Protein AF-A0A6M6M414-F1 (afdb_monomer_lite)

Radius of gyration: 19.66 Å; chains: 1; bounding box: 35×32×52 Å

InterPro domains:
  IPR002171 Large ribosomal subunit protein uL2 [PTHR13691] (2-100)
  IPR005880 Large ribosomal subunit protein uL2, bacteria/organella [TIGR01171] (1-100)
  IPR008991 Translation protein SH3-like domain superfamily [SSF50104] (1-100)
  IPR014722 Large ribosomal subunit protein uL2, domain 2 [G3DSA:2.30.30.30] (1-65)
  IPR014726 Large ribosomal subunit protein uL2, domain 3 [G3DSA:4.10.950.10] (66-101)
  IPR022669 Large ribosomal subunit protein uL2, C-terminal [PF03947] (1-100)
  IPR022669 Large ribosomal subunit protein uL2, C-terminal [SM01382] (1-101)
  IPR022671 Large ribosomal subunit protein uL2, conserved site [PS00467] (87-98)

Sequence (101 aa):
MRNIPVGSTVHNVEMKPGKGGQIARSAGAYVQIVAREGSYVTLRLRSGEMRKVEADCRATLGEVGNAEHMLRVLGKAGATRWRGVRPTVRGTAMNPVDHPQ

Organism: Pantoea ananas (NCBI:txid553)

pLDDT: mean 91.24, std 3.03, range [74.06, 95.38]

Secondary structure (DSSP, 8-state):
-TTSPTT-EEESEESSTTS-EEES-STT--EEEEEEETTEEEEEETTS-EEEEETT---EES--S-GGGGG----SHHHHHHTTPPPPPPGGGS-TTT---

Foldseek 3Di:
DLVDDAQFKWAQWDQAAPPTRDAQPDAFFIKGFHDDDVQWTWIQGPVRDIDIGGPNIDIGTDHHHPNCPVVDDLPDPVSCVVVVDDDDDDLVVDDCVVHVD

Structure (mmCIF, N/CA/C/O backbone):
data_AF-A0A6M6M414-F1
#
_entry.id   AF-A0A6M6M414-F1
#
loop_
_atom_site.group_PDB
_atom_site.id
_atom_site.type_symbol
_atom_site.label_atom_id
_atom_site.label_alt_id
_atom_site.label_comp_id
_atom_site.label_asym_id
_atom_site.label_entity_id
_atom_site.label_seq_id
_atom_site.pdbx_PDB_ins_code
_atom_site.Cartn_x
_atom_site.Cartn_y
_atom_site.Cartn_z
_atom_site.occupancy
_atom_site.B_iso_or_equiv
_atom_site.auth_seq_id
_atom_site.auth_comp_id
_atom_site.auth_asym_id
_atom_site.auth_atom_id
_atom_site.pdbx_PDB_model_num
ATOM 1 N N . MET A 1 1 ? -14.285 -0.762 14.675 1.00 79.94 1 MET A N 1
ATOM 2 C CA . MET A 1 1 ? -12.884 -0.727 15.155 1.00 79.94 1 MET A CA 1
ATOM 3 C C . MET A 1 1 ? -12.774 -0.659 16.668 1.00 79.94 1 MET A C 1
ATOM 5 O O . MET A 1 1 ? -11.720 -1.024 17.169 1.00 79.94 1 MET A O 1
ATOM 9 N N . ARG A 1 2 ? -13.830 -0.262 17.396 1.00 82.69 2 ARG A N 1
ATOM 10 C CA . ARG A 1 2 ? -13.900 -0.241 18.873 1.00 82.69 2 ARG A CA 1
ATOM 11 C C . ARG A 1 2 ? -13.320 -1.473 19.592 1.00 82.69 2 ARG A C 1
ATOM 13 O O . ARG A 1 2 ? -12.754 -1.328 20.666 1.00 82.69 2 ARG A O 1
ATOM 20 N N . ASN A 1 3 ? -13.388 -2.658 18.992 1.00 86.88 3 ASN A N 1
ATOM 21 C CA . ASN A 1 3 ? -12.989 -3.903 19.659 1.00 86.88 3 ASN A CA 1
ATOM 22 C C . ASN A 1 3 ? -11.517 -4.296 19.423 1.00 86.88 3 ASN A C 1
ATOM 24 O O . ASN A 1 3 ? -11.074 -5.312 19.942 1.00 86.88 3 ASN A O 1
ATOM 28 N N . ILE A 1 4 ? -10.757 -3.522 18.637 1.00 89.06 4 ILE A N 1
ATOM 29 C CA . ILE A 1 4 ? -9.345 -3.817 18.344 1.00 89.06 4 ILE A CA 1
ATOM 30 C C . ILE A 1 4 ? -8.447 -3.062 19.343 1.00 89.06 4 ILE A C 1
ATOM 32 O O . ILE A 1 4 ? -8.688 -1.869 19.552 1.00 89.06 4 ILE A O 1
ATOM 36 N N . PRO A 1 5 ? -7.424 -3.693 19.952 1.00 90.31 5 PRO A N 1
ATOM 37 C CA . PRO A 1 5 ? -6.499 -3.008 20.851 1.00 90.31 5 PRO A CA 1
ATOM 38 C C . PRO A 1 5 ? -5.678 -1.937 20.123 1.00 90.31 5 PRO A C 1
ATOM 40 O O . PRO A 1 5 ? -5.242 -2.142 18.986 1.00 90.31 5 PRO A O 1
ATOM 43 N N . VAL A 1 6 ? -5.414 -0.816 20.798 1.00 91.12 6 VAL A N 1
ATOM 44 C CA . VAL A 1 6 ? -4.463 0.198 20.315 1.00 91.12 6 VAL A CA 1
ATOM 45 C C . VAL A 1 6 ? -3.064 -0.424 20.227 1.00 91.12 6 VAL A C 1
ATOM 47 O O . VAL A 1 6 ? -2.707 -1.268 21.042 1.00 91.12 6 VAL A O 1
ATOM 50 N N . GLY A 1 7 ? -2.292 -0.054 19.207 1.00 90.12 7 GLY A N 1
ATOM 51 C CA . GLY A 1 7 ? -0.980 -0.631 18.907 1.00 90.12 7 GLY A CA 1
ATOM 52 C C . GLY A 1 7 ? -1.024 -1.830 17.956 1.00 90.12 7 GLY A C 1
ATOM 53 O O . GLY A 1 7 ? -0.005 -2.134 17.334 1.00 90.12 7 GLY A O 1
ATOM 54 N N . SER A 1 8 ? -2.193 -2.455 17.773 1.00 92.69 8 SER A N 1
ATOM 55 C CA . SER A 1 8 ? -2.355 -3.596 16.864 1.00 92.69 8 SER A CA 1
ATOM 56 C C . SER A 1 8 ? -2.153 -3.198 15.402 1.00 92.69 8 SER A C 1
ATOM 58 O O . SER A 1 8 ? -2.549 -2.106 14.971 1.00 92.69 8 SER A O 1
ATOM 60 N N . THR A 1 9 ? -1.590 -4.121 14.625 1.00 93.69 9 THR A N 1
ATOM 61 C CA . THR A 1 9 ? -1.543 -4.038 13.165 1.00 93.69 9 THR A CA 1
ATOM 62 C C . THR A 1 9 ? -2.831 -4.595 12.566 1.00 93.69 9 THR A C 1
ATOM 64 O O . THR A 1 9 ? -3.358 -5.625 12.992 1.00 93.69 9 THR A O 1
ATOM 67 N N . VAL A 1 10 ? -3.371 -3.871 11.593 1.00 94.25 10 VAL A N 1
ATOM 68 C CA . VAL A 1 10 ? -4.615 -4.197 10.899 1.00 94.25 10 VAL A CA 1
ATOM 69 C C . VAL A 1 10 ? -4.471 -3.963 9.400 1.00 94.25 10 VAL A C 1
ATOM 71 O O . VAL A 1 10 ? -3.690 -3.122 8.953 1.00 94.25 10 VAL A O 1
ATOM 74 N N . HIS A 1 11 ? -5.276 -4.663 8.615 1.00 94.31 11 HIS A N 1
ATOM 75 C CA . HIS A 1 11 ? -5.398 -4.479 7.176 1.00 94.31 11 HIS A CA 1
ATOM 76 C C . HIS A 1 11 ? -6.874 -4.445 6.766 1.00 94.31 11 HIS A C 1
ATOM 78 O O . HIS A 1 11 ? -7.772 -4.670 7.582 1.00 94.31 11 HIS A O 1
ATOM 84 N N . ASN A 1 12 ? -7.130 -4.133 5.493 1.00 94.06 12 ASN A N 1
ATOM 85 C CA . ASN A 1 12 ? -8.478 -4.050 4.928 1.00 94.06 12 ASN A CA 1
ATOM 86 C C . ASN A 1 12 ? -9.423 -3.128 5.727 1.00 94.06 12 ASN A C 1
ATOM 88 O O . ASN A 1 12 ? -10.511 -3.519 6.152 1.00 94.06 12 ASN A O 1
ATOM 92 N N . VAL A 1 13 ? -8.978 -1.895 5.964 1.00 92.25 13 VAL A N 1
ATOM 93 C CA . VAL A 1 13 ? -9.693 -0.926 6.802 1.00 92.25 13 VAL A CA 1
ATOM 94 C C . VAL A 1 13 ? -10.759 -0.177 5.997 1.00 92.25 13 VAL A C 1
ATOM 96 O O . VAL A 1 13 ? -10.491 0.315 4.893 1.00 92.25 13 VAL A O 1
ATOM 99 N N . GLU A 1 14 ? -11.963 -0.050 6.556 1.00 94.00 14 GLU A N 1
ATOM 100 C CA . GLU A 1 14 ? -13.035 0.786 6.006 1.00 94.00 14 GLU A CA 1
ATOM 101 C C . GLU A 1 14 ? -12.747 2.284 6.199 1.00 94.00 14 GLU A C 1
ATOM 103 O O . GLU A 1 14 ? -12.280 2.710 7.251 1.00 94.00 14 GLU A O 1
ATOM 108 N N . MET A 1 15 ? -13.059 3.109 5.196 1.00 88.94 15 MET A N 1
ATOM 109 C CA . MET A 1 15 ? -12.943 4.574 5.311 1.00 88.94 15 MET A CA 1
ATOM 110 C C . MET A 1 15 ? -14.207 5.216 5.896 1.00 88.94 15 MET A C 1
ATOM 112 O O . MET A 1 15 ? -14.131 6.260 6.538 1.00 88.94 15 MET A O 1
ATOM 116 N N . LYS A 1 16 ? -15.359 4.594 5.640 1.00 90.25 16 LYS A N 1
ATOM 117 C CA . LYS A 1 16 ? -16.672 4.933 6.192 1.00 90.25 16 LYS A CA 1
ATOM 118 C C . LYS A 1 16 ? -17.368 3.630 6.593 1.00 90.25 16 LYS A C 1
ATOM 120 O O . LYS A 1 16 ? -17.190 2.649 5.857 1.00 90.25 16 LYS A O 1
ATOM 125 N N . PRO A 1 17 ? -18.169 3.610 7.668 1.00 90.19 17 PRO A N 1
ATOM 126 C CA . PRO A 1 17 ? -18.867 2.404 8.092 1.00 90.19 17 PRO A CA 1
ATOM 127 C C . PRO A 1 17 ? -19.710 1.827 6.951 1.00 90.19 17 PRO A C 1
ATOM 129 O O . PRO A 1 17 ? -20.476 2.545 6.309 1.00 90.19 17 PRO A O 1
ATOM 132 N N . GLY A 1 18 ? -19.532 0.538 6.657 1.00 88.88 18 GLY A N 1
ATOM 133 C CA . GLY A 1 18 ? -20.329 -0.169 5.647 1.00 88.88 18 GLY A CA 1
ATOM 134 C C . GLY A 1 18 ? -19.956 0.109 4.185 1.00 88.88 18 GLY A C 1
ATOM 135 O O . GLY A 1 18 ? -20.545 -0.490 3.290 1.00 88.88 18 GLY A O 1
ATOM 136 N N . LYS A 1 19 ? -18.950 0.951 3.906 1.00 91.06 19 LYS A N 1
ATOM 137 C CA . LYS A 1 19 ? -18.442 1.172 2.535 1.00 91.06 19 LYS A CA 1
ATOM 138 C C . LYS A 1 19 ? -17.470 0.070 2.069 1.00 91.06 19 LYS A C 1
ATOM 140 O O . LYS A 1 19 ? -16.969 0.118 0.946 1.00 91.06 19 LYS A O 1
ATOM 145 N N . GLY A 1 20 ? -17.190 -0.911 2.928 1.00 90.62 20 GLY A N 1
ATOM 146 C CA . GLY A 1 20 ? -16.194 -1.950 2.691 1.00 90.62 20 GLY A CA 1
ATOM 147 C C . GLY A 1 20 ? -14.758 -1.458 2.884 1.00 90.62 20 GLY A C 1
ATOM 148 O O . GLY A 1 20 ? -14.474 -0.256 2.937 1.00 90.62 20 GLY A O 1
ATOM 149 N N . GLY A 1 21 ? -13.837 -2.411 3.039 1.00 90.12 21 GLY A N 1
ATOM 150 C CA . GLY A 1 21 ? -12.424 -2.126 3.261 1.00 90.12 21 GLY A CA 1
ATOM 151 C C . GLY A 1 21 ? -11.784 -1.487 2.028 1.00 90.12 21 GLY A C 1
ATOM 152 O O . GLY A 1 21 ? -11.836 -2.028 0.924 1.00 90.12 21 GLY A O 1
ATOM 153 N N . GLN A 1 22 ? -11.196 -0.305 2.204 1.00 91.44 22 GLN A N 1
ATOM 154 C CA . GLN A 1 22 ? -10.578 0.467 1.118 1.00 91.44 22 GLN A CA 1
ATOM 155 C C . GLN A 1 22 ? -9.066 0.612 1.315 1.00 91.44 22 GLN A C 1
ATOM 157 O O . GLN A 1 22 ? -8.315 0.680 0.339 1.00 91.44 22 GLN A O 1
ATOM 162 N N . ILE A 1 23 ? -8.619 0.631 2.570 1.00 91.44 23 ILE A N 1
ATOM 163 C CA . ILE A 1 23 ? -7.247 0.941 2.970 1.00 91.44 23 ILE A CA 1
ATOM 164 C C . ILE A 1 23 ? -6.474 -0.352 3.269 1.00 91.44 23 ILE A C 1
ATOM 166 O O . ILE A 1 23 ? -7.020 -1.292 3.843 1.00 91.44 23 ILE A O 1
ATOM 170 N N . ALA A 1 24 ? -5.186 -0.367 2.899 1.00 90.81 24 ALA A N 1
ATOM 171 C CA . ALA A 1 24 ? -4.241 -1.470 3.110 1.00 90.81 24 ALA A CA 1
ATOM 172 C C . ALA A 1 24 ? -4.748 -2.828 2.601 1.00 90.81 24 ALA A C 1
ATOM 174 O O . ALA A 1 24 ? -5.024 -3.744 3.370 1.00 90.81 24 ALA A O 1
ATOM 175 N N . ARG A 1 25 ? -4.864 -2.922 1.270 1.00 93.00 25 ARG A N 1
ATOM 176 C CA . ARG A 1 25 ? -5.268 -4.137 0.538 1.00 93.00 25 ARG A CA 1
ATOM 177 C C . ARG A 1 25 ? -4.145 -4.761 -0.293 1.00 93.00 25 ARG A C 1
ATOM 179 O O . ARG A 1 25 ? -4.272 -5.891 -0.745 1.00 93.00 25 ARG A O 1
ATOM 186 N N . SER A 1 26 ? -3.078 -4.008 -0.546 1.00 91.12 26 SER A N 1
ATOM 187 C CA . SER A 1 26 ? -1.950 -4.472 -1.355 1.00 91.12 26 SER A CA 1
ATOM 188 C C . SER A 1 26 ? -1.163 -5.564 -0.631 1.00 91.12 26 SER A C 1
ATOM 190 O O . SER A 1 26 ? -1.185 -5.628 0.594 1.00 91.12 26 SER A O 1
ATOM 192 N N . ALA A 1 27 ? -0.434 -6.388 -1.384 1.00 92.06 27 ALA A N 1
ATOM 193 C CA . ALA A 1 27 ? 0.422 -7.437 -0.833 1.00 92.06 27 ALA A CA 1
ATOM 194 C C . ALA A 1 27 ? 1.395 -6.875 0.221 1.00 92.06 27 ALA A C 1
ATOM 196 O O . ALA A 1 27 ? 2.026 -5.834 0.004 1.00 92.06 27 ALA A O 1
ATOM 197 N N . GLY A 1 28 ? 1.462 -7.527 1.383 1.00 89.88 28 GLY A N 1
ATOM 198 C CA . GLY A 1 28 ? 2.254 -7.072 2.523 1.00 89.88 28 GLY A CA 1
ATOM 199 C C . GLY A 1 28 ? 1.747 -5.804 3.213 1.00 89.88 28 GLY A C 1
ATOM 200 O O . GLY A 1 28 ? 2.420 -5.332 4.119 1.00 89.88 28 GLY A O 1
ATOM 201 N N . ALA A 1 29 ? 0.644 -5.177 2.794 1.00 93.06 29 ALA A N 1
ATOM 202 C CA . ALA A 1 29 ? 0.196 -3.918 3.386 1.00 93.06 29 ALA A CA 1
ATOM 203 C C . ALA A 1 29 ? -0.374 -4.116 4.798 1.00 93.06 29 ALA A C 1
ATOM 205 O O . ALA A 1 29 ? -1.081 -5.080 5.079 1.00 93.06 29 ALA A O 1
ATOM 206 N N . TYR A 1 30 ? -0.119 -3.141 5.665 1.00 93.06 30 TYR A N 1
ATOM 207 C CA . TYR A 1 30 ? -0.691 -3.058 7.002 1.00 93.06 30 TYR A CA 1
ATOM 208 C C . TYR A 1 30 ? -0.839 -1.590 7.416 1.00 93.06 30 TYR A C 1
ATOM 210 O O . TYR A 1 30 ? -0.283 -0.679 6.793 1.00 93.06 30 TYR A O 1
ATOM 218 N N . VAL A 1 31 ? -1.604 -1.373 8.476 1.00 94.62 31 VAL A N 1
ATOM 219 C CA . VAL A 1 31 ? -1.851 -0.093 9.140 1.00 94.62 31 VAL A CA 1
ATOM 220 C C . VAL A 1 31 ? -1.747 -0.331 10.634 1.00 94.62 31 VAL A C 1
ATOM 222 O O . VAL A 1 31 ? -2.154 -1.382 11.121 1.00 94.62 31 VAL A O 1
ATOM 225 N N . GLN A 1 32 ? -1.226 0.640 11.372 1.00 93.50 32 GLN A N 1
ATOM 226 C CA . GLN A 1 32 ? -1.189 0.561 12.828 1.00 93.50 32 GLN A CA 1
ATOM 227 C C . GLN A 1 32 ? -2.239 1.477 13.448 1.00 93.50 32 GLN A C 1
ATOM 229 O O . GLN A 1 32 ? -2.399 2.626 13.030 1.00 93.50 32 GLN A O 1
ATOM 234 N N . ILE A 1 33 ? -2.932 0.982 14.471 1.00 93.31 33 ILE A N 1
ATOM 235 C CA . ILE A 1 33 ? -3.811 1.808 15.301 1.00 93.31 33 ILE A CA 1
ATOM 236 C C . ILE A 1 33 ? -2.948 2.545 16.325 1.00 93.31 33 ILE A C 1
ATOM 238 O O . ILE A 1 33 ? -2.360 1.910 17.194 1.00 93.31 33 ILE A O 1
ATOM 242 N N . VAL A 1 34 ? -2.873 3.872 16.230 1.00 92.94 34 VAL A N 1
ATOM 243 C CA . VAL A 1 34 ? -2.014 4.695 17.103 1.00 92.94 34 VAL A CA 1
ATOM 244 C C . VAL A 1 34 ? -2.771 5.185 18.327 1.00 92.94 34 VAL A C 1
ATOM 246 O O . VAL A 1 34 ? -2.268 5.108 19.440 1.00 92.94 34 VAL A O 1
ATOM 249 N N . ALA A 1 35 ? -3.983 5.693 18.120 1.00 91.31 35 ALA A N 1
ATOM 250 C CA . ALA A 1 35 ? -4.786 6.269 19.186 1.00 91.31 35 ALA A CA 1
ATOM 251 C C . ALA A 1 35 ? -6.273 6.068 18.905 1.00 91.31 35 ALA A C 1
AT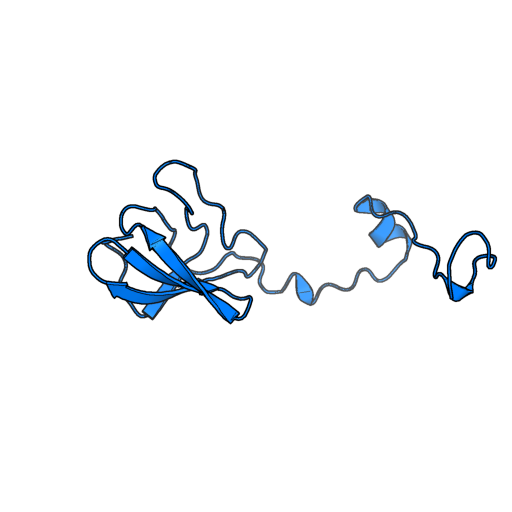OM 253 O O . ALA A 1 35 ? -6.696 5.909 17.756 1.00 91.31 35 ALA A O 1
ATOM 254 N N . ARG A 1 36 ? -7.073 6.103 19.966 1.00 89.12 36 ARG A N 1
ATOM 255 C CA . ARG A 1 36 ? -8.531 6.129 19.888 1.00 89.12 36 ARG A CA 1
ATOM 256 C C . ARG A 1 36 ? -9.038 7.297 20.716 1.00 89.12 36 ARG A C 1
ATOM 258 O O . ARG A 1 36 ? -8.803 7.343 21.917 1.00 89.12 36 ARG A O 1
ATOM 265 N N . GLU A 1 37 ? -9.755 8.197 20.063 1.00 87.88 37 GLU A N 1
ATOM 266 C CA . GLU A 1 37 ? -10.311 9.412 20.648 1.00 87.88 37 GLU A CA 1
ATOM 267 C C . GLU A 1 37 ? -11.822 9.420 20.399 1.00 87.88 37 GLU A C 1
ATOM 269 O O . GLU A 1 37 ? -12.283 9.751 19.305 1.00 87.88 37 GLU A O 1
ATOM 274 N N . GLY A 1 38 ? -12.603 9.018 21.406 1.00 86.19 38 GLY A N 1
ATOM 275 C CA . GLY A 1 38 ? -14.066 8.996 21.330 1.00 86.19 38 GLY A CA 1
ATOM 276 C C . GLY A 1 38 ? -14.586 8.221 20.114 1.00 86.19 38 GLY A C 1
ATOM 277 O O . GLY A 1 38 ? -14.394 7.009 20.005 1.00 86.19 38 GLY A O 1
ATOM 278 N N . SER A 1 39 ? -15.237 8.939 19.196 1.00 89.94 39 SER A N 1
ATOM 279 C CA . SER A 1 39 ? -15.839 8.394 17.971 1.00 89.94 39 SER A CA 1
ATOM 280 C C . SER A 1 39 ? -14.848 8.163 16.826 1.00 89.94 39 SER A C 1
ATOM 282 O O . SER A 1 39 ? -15.251 7.644 15.787 1.00 89.94 39 SER A O 1
ATOM 284 N N . TYR A 1 40 ? -13.571 8.521 16.987 1.00 91.50 40 TYR A N 1
ATOM 285 C CA . TYR A 1 40 ? -12.548 8.388 15.951 1.00 91.50 40 TYR A CA 1
ATOM 286 C C . TYR A 1 40 ? -11.354 7.548 16.412 1.00 91.50 40 TYR A C 1
ATOM 288 O O . TYR A 1 40 ? -10.994 7.471 17.587 1.00 91.50 40 TYR A O 1
ATOM 296 N N . VAL A 1 41 ? -10.714 6.907 15.444 1.00 92.38 41 VAL A N 1
ATOM 297 C CA . VAL A 1 41 ? -9.493 6.125 15.590 1.00 92.38 41 VAL A CA 1
ATOM 298 C C . VAL A 1 41 ? -8.443 6.722 14.665 1.00 92.38 41 VAL A C 1
ATOM 300 O O . VAL A 1 41 ? -8.683 6.910 13.472 1.00 92.38 41 VAL A O 1
ATOM 303 N N . THR A 1 42 ? -7.275 7.015 15.222 1.00 93.12 42 THR A N 1
ATOM 304 C CA . THR A 1 42 ? -6.120 7.501 14.472 1.00 93.12 42 THR A CA 1
ATOM 305 C C . THR A 1 42 ? -5.301 6.312 13.999 1.00 93.12 42 THR A C 1
ATOM 307 O O . THR A 1 42 ? -4.813 5.500 14.791 1.00 93.12 42 THR A O 1
ATOM 310 N N . LEU A 1 43 ? -5.148 6.227 12.685 1.00 93.19 43 LEU A N 1
ATOM 311 C CA . LEU A 1 43 ? -4.426 5.185 11.983 1.00 93.19 43 LEU A CA 1
ATOM 312 C C . LEU A 1 43 ? -3.141 5.747 11.390 1.00 93.19 43 LEU A C 1
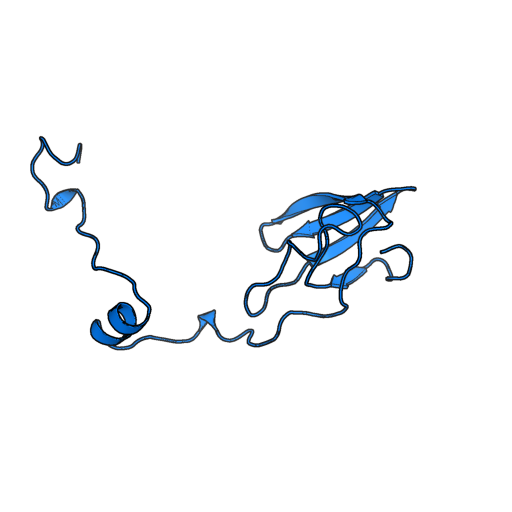ATOM 314 O O . LEU A 1 43 ? -3.154 6.819 10.788 1.00 93.19 43 LEU A O 1
ATOM 318 N N . ARG A 1 44 ? -2.049 4.994 11.500 1.00 94.06 44 ARG A N 1
ATOM 319 C CA . ARG A 1 44 ? -0.801 5.258 10.783 1.00 94.06 44 ARG A CA 1
ATOM 320 C C . ARG A 1 44 ? -0.723 4.351 9.566 1.00 94.06 44 ARG A C 1
ATOM 322 O O . ARG A 1 44 ? -0.582 3.133 9.696 1.00 94.06 44 ARG A O 1
ATOM 329 N N . LEU A 1 45 ? -0.836 4.953 8.388 1.00 91.81 45 LEU A N 1
ATOM 330 C CA . LEU A 1 45 ? -0.749 4.264 7.107 1.00 91.81 45 LEU A CA 1
ATOM 331 C C . LEU A 1 45 ? 0.705 3.897 6.786 1.00 91.81 45 LEU A C 1
ATOM 333 O O . LEU A 1 45 ? 1.642 4.568 7.220 1.00 91.81 45 LEU A O 1
ATOM 337 N N . ARG A 1 46 ? 0.901 2.868 5.951 1.00 85.69 46 ARG A N 1
ATOM 338 C CA . ARG A 1 46 ? 2.227 2.508 5.414 1.00 85.69 46 ARG A CA 1
ATOM 339 C C . ARG A 1 46 ? 2.876 3.644 4.605 1.00 85.69 46 ARG A C 1
ATOM 341 O O . ARG A 1 46 ? 4.095 3.689 4.515 1.00 85.69 46 ARG A O 1
ATOM 348 N N . SER A 1 47 ? 2.089 4.577 4.063 1.00 86.19 47 SER A N 1
ATOM 349 C CA . SER A 1 47 ? 2.597 5.805 3.431 1.00 86.19 47 SER A CA 1
ATOM 350 C C . SER A 1 47 ? 3.256 6.780 4.418 1.00 86.19 47 SER A C 1
ATOM 352 O O . SER A 1 47 ? 3.855 7.755 3.984 1.00 86.19 47 SER A O 1
ATOM 354 N N . GLY A 1 48 ? 3.129 6.554 5.730 1.00 87.56 48 GLY A N 1
ATOM 355 C CA . GLY A 1 48 ? 3.546 7.484 6.782 1.00 87.56 48 GLY A CA 1
ATOM 356 C C . GLY A 1 48 ? 2.466 8.497 7.170 1.00 87.56 48 GLY A C 1
ATOM 357 O O . GLY A 1 48 ? 2.575 9.128 8.217 1.00 87.56 48 GLY A O 1
ATOM 358 N N . GLU A 1 49 ? 1.397 8.611 6.380 1.00 92.25 49 GLU A N 1
ATOM 359 C CA . GLU A 1 49 ? 0.256 9.476 6.674 1.00 92.25 49 GLU A CA 1
ATOM 360 C C . GLU A 1 49 ? -0.485 9.000 7.933 1.00 92.25 49 GLU A C 1
ATOM 362 O O . GLU A 1 49 ? -0.796 7.814 8.092 1.00 92.25 49 GLU A O 1
ATOM 367 N N . MET A 1 50 ? -0.798 9.944 8.822 1.00 92.75 50 MET A N 1
ATOM 368 C CA . MET A 1 50 ? -1.710 9.722 9.939 1.00 92.75 50 MET A CA 1
ATOM 369 C C . MET A 1 50 ? -3.107 10.176 9.547 1.00 92.75 50 MET A C 1
ATOM 371 O O . MET A 1 50 ? -3.307 11.321 9.145 1.00 92.75 50 MET A O 1
ATOM 375 N N . ARG A 1 51 ? -4.084 9.287 9.698 1.00 90.69 51 ARG A N 1
ATOM 376 C CA . ARG A 1 51 ? -5.456 9.541 9.271 1.00 90.69 51 ARG A CA 1
ATOM 377 C C . ARG A 1 51 ? -6.454 9.152 10.346 1.00 90.69 51 ARG A C 1
ATOM 379 O O . ARG A 1 51 ? -6.362 8.071 10.922 1.00 90.69 51 ARG A O 1
ATOM 386 N N . LYS A 1 52 ? -7.439 10.019 10.580 1.00 92.19 52 LYS A N 1
ATOM 387 C CA . LYS A 1 52 ? -8.579 9.734 11.459 1.00 92.19 52 LYS A CA 1
ATOM 388 C C . LYS A 1 52 ? -9.679 9.007 10.682 1.00 92.19 52 LYS A C 1
ATOM 390 O O . LYS A 1 52 ? -10.009 9.391 9.560 1.00 92.19 52 LYS A O 1
ATOM 395 N N . VAL A 1 53 ? -10.226 7.955 11.279 1.00 91.75 53 VAL A N 1
ATOM 396 C CA . VAL A 1 53 ? -11.317 7.126 10.742 1.00 91.75 53 VAL A CA 1
ATOM 397 C C . VAL A 1 53 ? -12.353 6.913 11.842 1.00 91.75 53 VAL A C 1
ATOM 399 O O . VAL A 1 53 ? -11.999 6.891 13.016 1.00 91.75 53 VAL A O 1
ATOM 402 N N . GLU A 1 54 ? -13.631 6.780 11.498 1.00 91.94 54 GLU A N 1
ATOM 403 C CA . GLU A 1 54 ? -14.682 6.520 12.487 1.00 91.94 54 GLU A CA 1
ATOM 404 C C . GLU A 1 54 ? -14.444 5.203 13.244 1.00 91.94 54 GLU A C 1
ATOM 406 O O . GLU A 1 54 ? -14.029 4.186 12.682 1.00 91.94 54 GLU A O 1
ATOM 411 N N . ALA A 1 55 ? -14.733 5.200 14.544 1.00 90.50 55 ALA A N 1
ATOM 412 C CA . ALA A 1 55 ? -14.518 4.053 15.418 1.00 90.50 55 ALA A CA 1
ATOM 413 C C . ALA A 1 55 ? -15.408 2.851 15.065 1.00 90.50 55 ALA A C 1
ATOM 415 O O . ALA A 1 55 ? -15.076 1.718 15.438 1.00 90.50 55 ALA A O 1
ATOM 416 N N . ASP A 1 56 ? -16.496 3.076 14.329 1.00 91.31 56 ASP A N 1
ATOM 417 C CA . ASP A 1 56 ? -17.443 2.046 13.898 1.00 91.31 56 ASP A CA 1
ATOM 418 C C . ASP A 1 56 ? -17.009 1.335 12.602 1.00 91.31 56 ASP A C 1
ATOM 420 O O . ASP A 1 56 ? -17.472 0.227 12.331 1.00 91.31 56 ASP A O 1
ATOM 424 N N . CYS A 1 57 ? -16.018 1.872 11.874 1.00 92.06 57 CYS A N 1
ATOM 425 C CA . CYS A 1 57 ? -15.411 1.227 10.705 1.00 92.06 57 CYS A CA 1
AT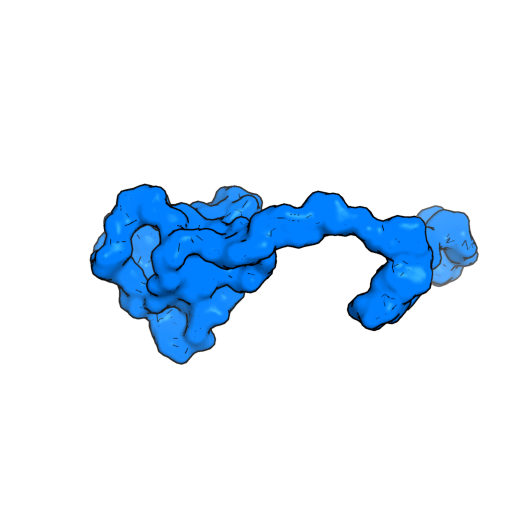OM 426 C C . CYS A 1 57 ? -14.822 -0.150 11.034 1.00 92.06 57 CYS A C 1
ATOM 428 O O . CYS A 1 57 ? -14.169 -0.339 12.065 1.00 92.06 57 CYS A O 1
ATOM 430 N N . ARG A 1 58 ? -14.996 -1.127 10.148 1.00 91.94 58 ARG A N 1
ATOM 431 C CA . ARG A 1 58 ? -14.422 -2.471 10.291 1.00 91.94 58 ARG A CA 1
ATOM 432 C C . ARG A 1 58 ? -12.978 -2.526 9.792 1.00 91.94 58 ARG A C 1
ATOM 434 O O . ARG A 1 58 ? -12.541 -1.729 8.964 1.00 91.94 58 ARG A O 1
ATOM 441 N N . ALA A 1 59 ? -12.234 -3.474 10.345 1.00 92.88 59 ALA A N 1
ATOM 442 C CA . ALA A 1 59 ? -10.886 -3.813 9.920 1.00 92.88 59 ALA A CA 1
ATOM 443 C C . ALA A 1 59 ? -10.554 -5.241 10.328 1.00 92.88 59 ALA A C 1
ATOM 445 O O . ALA A 1 59 ? -11.133 -5.761 11.286 1.00 92.88 59 ALA A O 1
ATOM 446 N N . THR A 1 60 ? -9.603 -5.836 9.620 1.00 93.19 60 THR A N 1
ATOM 447 C CA . THR A 1 60 ? -9.124 -7.190 9.879 1.00 93.19 60 THR A CA 1
ATOM 448 C C . THR A 1 60 ? -7.779 -7.121 10.594 1.00 93.19 60 THR A C 1
ATOM 450 O O . THR A 1 60 ? -6.928 -6.303 10.249 1.00 93.19 60 THR A O 1
ATOM 453 N N . LEU A 1 61 ? -7.585 -7.957 11.614 1.00 92.81 61 LEU A N 1
ATOM 454 C CA . LEU A 1 61 ? -6.332 -8.023 12.366 1.00 92.81 61 LEU A CA 1
ATOM 455 C C . LEU A 1 61 ? -5.202 -8.611 11.504 1.00 92.81 61 LEU A C 1
ATOM 457 O O . LEU A 1 61 ? -5.442 -9.503 10.690 1.00 92.81 61 LEU A O 1
ATOM 461 N N . GLY A 1 62 ? -3.976 -8.136 11.715 1.00 92.25 62 GLY A N 1
ATOM 462 C CA . GLY A 1 62 ? -2.776 -8.619 11.037 1.00 92.25 62 GLY A CA 1
ATOM 463 C C . GLY A 1 62 ? -2.466 -7.866 9.746 1.00 92.25 62 GLY A C 1
ATOM 464 O O . GLY A 1 62 ? -3.039 -6.814 9.458 1.00 92.25 62 GLY A O 1
ATOM 465 N N . GLU A 1 63 ? -1.556 -8.421 8.956 1.00 92.38 63 GLU A N 1
ATOM 466 C CA . GLU A 1 63 ? -1.095 -7.866 7.683 1.00 92.38 63 GLU A CA 1
ATOM 467 C C . GLU A 1 63 ? -1.633 -8.648 6.481 1.00 92.38 63 GLU A C 1
ATOM 469 O O . GLU A 1 63 ? -1.996 -9.820 6.589 1.00 92.38 63 GLU A O 1
ATOM 474 N N . VAL A 1 64 ? -1.677 -8.001 5.313 1.00 93.69 64 VAL A N 1
ATOM 475 C CA . VAL A 1 64 ? -1.967 -8.711 4.063 1.00 93.69 64 VAL A CA 1
ATOM 476 C C . VAL A 1 64 ? -0.796 -9.641 3.750 1.00 93.69 64 VAL A C 1
ATOM 478 O O . VAL A 1 64 ? 0.354 -9.209 3.758 1.00 93.69 64 VAL A O 1
ATOM 481 N N . GLY A 1 65 ? -1.085 -10.899 3.415 1.00 92.25 65 GLY A N 1
ATOM 482 C CA . GLY A 1 65 ? -0.062 -11.872 3.027 1.00 92.25 65 GLY A CA 1
ATOM 483 C C . GLY A 1 65 ? 0.747 -11.469 1.783 1.00 92.25 65 GLY A C 1
ATOM 484 O O . GLY A 1 65 ? 0.507 -10.437 1.147 1.00 92.25 65 GLY A O 1
ATOM 485 N N . ASN A 1 66 ? 1.698 -12.328 1.402 1.00 92.56 66 ASN A N 1
ATOM 486 C CA . ASN A 1 66 ? 2.611 -12.105 0.273 1.00 92.56 66 ASN A CA 1
ATOM 487 C C . ASN A 1 66 ? 3.511 -10.861 0.453 1.00 92.56 66 ASN A C 1
ATOM 489 O O . ASN A 1 66 ? 3.630 -10.024 -0.442 1.00 92.56 66 ASN A O 1
ATOM 493 N N . ALA A 1 67 ? 4.151 -10.734 1.621 1.00 89.31 67 ALA A N 1
ATOM 494 C CA . ALA A 1 67 ? 5.061 -9.624 1.923 1.00 89.31 67 ALA A CA 1
ATOM 495 C C . ALA A 1 67 ? 6.257 -9.540 0.951 1.00 89.31 67 ALA A C 1
ATOM 497 O O . ALA A 1 67 ? 6.718 -8.450 0.617 1.00 89.31 67 ALA A O 1
ATOM 498 N N . GLU A 1 68 ? 6.701 -10.680 0.421 1.00 91.56 68 GLU A N 1
ATOM 499 C CA . GLU A 1 68 ? 7.831 -10.787 -0.509 1.00 91.56 68 GLU A CA 1
ATOM 500 C C . GLU A 1 68 ? 7.487 -10.394 -1.953 1.00 91.56 68 GLU A C 1
ATOM 502 O O . GLU A 1 68 ? 8.355 -10.423 -2.825 1.00 91.56 68 GLU A O 1
ATOM 507 N N . HIS A 1 69 ? 6.246 -9.974 -2.235 1.00 90.25 69 HIS A N 1
ATOM 508 C CA . HIS A 1 69 ? 5.829 -9.579 -3.584 1.00 90.25 69 HIS A CA 1
ATOM 509 C C . HIS A 1 69 ? 6.765 -8.538 -4.223 1.00 90.25 69 HIS A C 1
ATOM 511 O O . HIS A 1 69 ? 6.974 -8.558 -5.436 1.00 90.25 69 HIS A O 1
ATOM 517 N N . MET A 1 70 ? 7.343 -7.648 -3.408 1.00 88.81 70 MET A N 1
ATOM 518 C CA . MET A 1 70 ? 8.276 -6.609 -3.853 1.00 88.81 70 MET A CA 1
ATOM 519 C C . MET A 1 70 ? 9.647 -7.157 -4.283 1.00 88.81 70 MET A C 1
ATOM 521 O O . MET A 1 70 ? 10.303 -6.544 -5.119 1.00 88.81 70 MET A O 1
ATOM 525 N N . LEU A 1 71 ? 10.072 -8.305 -3.752 1.00 91.69 71 LEU A N 1
ATOM 526 C CA . LEU A 1 71 ? 11.375 -8.910 -4.052 1.00 91.69 71 LEU A CA 1
ATOM 527 C C . LEU A 1 71 ? 11.388 -9.641 -5.402 1.00 91.69 71 LEU A C 1
ATOM 529 O O . LEU A 1 71 ? 12.444 -10.020 -5.908 1.00 91.69 71 LEU A O 1
ATOM 533 N N . ARG A 1 72 ? 10.216 -9.848 -6.010 1.00 89.88 72 ARG A N 1
ATOM 534 C CA . ARG A 1 72 ? 10.090 -10.574 -7.272 1.00 89.88 72 ARG A CA 1
ATOM 535 C C . ARG A 1 72 ? 10.704 -9.790 -8.435 1.00 89.88 72 ARG A C 1
ATOM 537 O O . ARG A 1 72 ? 10.182 -8.758 -8.853 1.00 89.88 72 ARG A O 1
ATOM 544 N N . VAL A 1 73 ? 11.723 -10.371 -9.064 1.00 91.06 73 VAL A N 1
ATOM 545 C CA . VAL A 1 73 ? 12.324 -9.863 -10.307 1.00 91.06 73 VAL A CA 1
ATOM 546 C C . VAL A 1 73 ? 11.630 -10.486 -11.524 1.00 91.06 73 VAL A C 1
ATOM 548 O O . VAL A 1 73 ? 11.442 -11.698 -11.599 1.00 91.06 73 VAL A O 1
ATOM 551 N N . LEU A 1 74 ? 11.225 -9.662 -12.499 1.00 89.06 74 LEU A N 1
ATOM 552 C CA . LEU A 1 74 ? 10.522 -10.131 -13.708 1.00 89.06 74 LEU A CA 1
ATOM 553 C C . LEU A 1 74 ? 11.455 -10.784 -14.746 1.00 89.06 74 LEU A C 1
ATOM 555 O O . LEU A 1 74 ? 10.987 -11.553 -15.584 1.00 89.06 74 LEU A O 1
ATOM 559 N N . GLY A 1 75 ? 12.755 -10.478 -14.704 1.00 92.69 75 GLY A N 1
ATOM 560 C CA . GLY A 1 75 ? 13.827 -11.123 -15.479 1.00 92.69 75 GLY A CA 1
ATOM 561 C C . GLY A 1 75 ? 13.853 -10.829 -16.986 1.00 92.69 75 GLY A C 1
ATOM 562 O O . GLY A 1 75 ? 14.927 -10.752 -17.570 1.00 92.69 75 GLY A O 1
ATOM 563 N N . LYS A 1 76 ? 12.700 -10.629 -17.634 1.00 94.19 76 LYS A N 1
ATOM 564 C CA . LYS A 1 76 ? 12.600 -10.354 -19.078 1.00 94.19 76 LYS A CA 1
ATOM 565 C C . LYS A 1 76 ? 11.519 -9.329 -19.405 1.00 94.19 76 LYS A C 1
ATOM 567 O O . LYS A 1 76 ? 10.473 -9.289 -18.758 1.00 94.19 76 LYS A O 1
ATOM 572 N N . ALA A 1 77 ? 11.710 -8.579 -20.492 1.00 89.94 77 ALA A N 1
ATOM 573 C CA . ALA A 1 77 ? 10.747 -7.576 -20.960 1.00 89.94 77 ALA A CA 1
ATOM 574 C C . ALA A 1 77 ? 9.346 -8.163 -21.242 1.00 89.94 77 ALA A C 1
ATOM 576 O O . ALA A 1 77 ? 8.327 -7.542 -20.938 1.00 89.94 77 ALA A O 1
ATOM 577 N N . GLY A 1 78 ? 9.279 -9.394 -21.763 1.00 94.12 78 GLY A N 1
ATOM 578 C CA . GLY A 1 78 ? 8.011 -10.083 -22.027 1.00 94.12 78 GLY A CA 1
ATOM 579 C C . GLY A 1 78 ? 7.175 -10.353 -20.769 1.00 94.12 78 GLY A C 1
ATOM 580 O O . GLY A 1 78 ? 5.952 -10.294 -20.829 1.00 94.12 78 GLY A O 1
ATOM 581 N N . ALA A 1 79 ? 7.809 -10.570 -19.612 1.00 92.69 79 ALA A N 1
ATOM 582 C CA . ALA A 1 79 ? 7.091 -10.806 -18.359 1.00 92.69 79 ALA A CA 1
ATOM 583 C C . ALA A 1 79 ? 6.340 -9.551 -17.883 1.00 92.69 79 ALA A C 1
ATOM 585 O O . ALA A 1 79 ? 5.245 -9.655 -17.333 1.00 92.69 79 ALA A O 1
ATOM 586 N N . THR A 1 80 ? 6.878 -8.361 -18.160 1.00 92.50 80 THR A N 1
ATOM 587 C CA . THR A 1 80 ? 6.182 -7.085 -17.935 1.00 92.50 80 THR A CA 1
ATOM 588 C C . THR A 1 80 ? 4.958 -6.952 -18.844 1.00 92.50 80 THR A C 1
ATOM 590 O O . THR A 1 80 ? 3.886 -6.556 -18.386 1.00 92.50 80 THR A O 1
ATOM 593 N N . ARG A 1 81 ? 5.082 -7.366 -20.112 1.00 94.00 81 ARG A N 1
ATOM 594 C CA . ARG A 1 81 ? 3.985 -7.333 -21.095 1.00 94.00 81 ARG A CA 1
ATOM 595 C C . ARG A 1 81 ? 2.826 -8.255 -20.717 1.00 94.00 81 ARG A C 1
ATOM 597 O O . ARG A 1 81 ? 1.677 -7.866 -20.896 1.00 94.00 81 ARG A O 1
ATOM 604 N N . TRP A 1 82 ? 3.103 -9.430 -20.147 1.00 94.81 82 TRP A N 1
ATOM 605 C CA . TRP A 1 82 ? 2.068 -10.360 -19.668 1.00 94.81 82 TRP A CA 1
ATOM 606 C C . TRP A 1 82 ? 1.175 -9.770 -18.568 1.00 94.81 82 TRP A C 1
ATOM 608 O O . TRP A 1 82 ? 0.045 -10.209 -18.397 1.00 94.81 82 TRP A O 1
ATOM 618 N N . ARG A 1 83 ? 1.653 -8.749 -17.844 1.00 91.44 83 ARG A N 1
ATOM 619 C CA . ARG A 1 83 ? 0.887 -8.035 -16.807 1.00 91.44 83 ARG A CA 1
ATOM 620 C C . ARG A 1 83 ? 0.058 -6.869 -17.363 1.00 91.44 83 ARG A C 1
ATOM 622 O O . ARG A 1 83 ? -0.452 -6.072 -16.584 1.00 91.44 83 ARG A O 1
ATOM 629 N N . GLY A 1 84 ? -0.035 -6.729 -18.687 1.00 93.94 84 GLY A N 1
ATOM 630 C CA . GLY A 1 84 ? -0.783 -5.655 -19.350 1.00 93.94 84 GLY A CA 1
ATOM 631 C C . GLY A 1 84 ? -0.058 -4.305 -19.408 1.00 93.94 84 GLY A C 1
ATOM 632 O O . GLY A 1 84 ? -0.626 -3.328 -19.889 1.00 93.94 84 GLY A O 1
ATOM 633 N N . V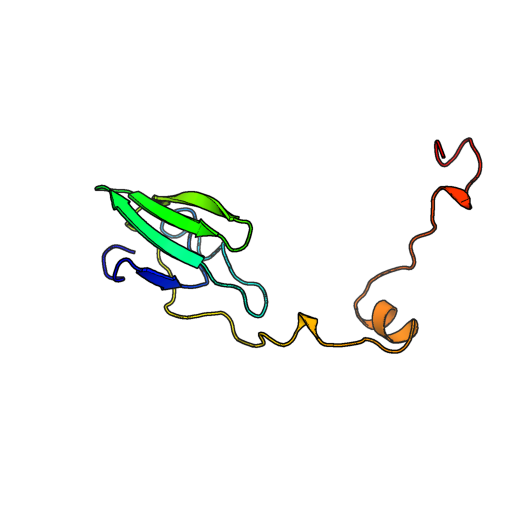AL A 1 85 ? 1.199 -4.226 -18.961 1.00 94.06 85 VAL A N 1
ATOM 634 C CA . VAL A 1 85 ? 1.985 -2.986 -19.014 1.00 94.06 85 VAL A CA 1
ATOM 635 C C . VAL A 1 85 ? 2.609 -2.835 -20.401 1.00 94.06 85 VAL A C 1
ATOM 637 O O . VAL A 1 85 ? 3.379 -3.689 -20.850 1.00 94.06 85 VAL A O 1
ATOM 640 N N . ARG A 1 86 ? 2.275 -1.741 -21.092 1.00 93.62 86 ARG A N 1
ATOM 641 C CA . ARG A 1 86 ? 2.875 -1.361 -22.381 1.00 93.62 86 ARG A CA 1
ATOM 642 C C . ARG A 1 86 ? 4.213 -0.639 -22.152 1.00 93.62 86 ARG A C 1
ATOM 644 O O . ARG A 1 86 ? 4.376 -0.002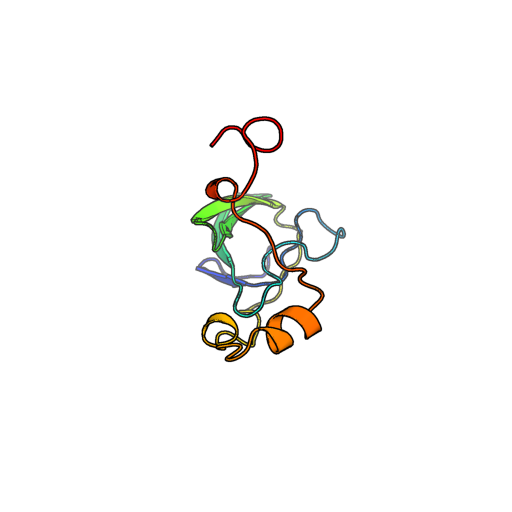 -21.114 1.00 93.62 86 ARG A O 1
ATOM 651 N N . PRO A 1 87 ? 5.172 -0.734 -23.089 1.00 93.88 87 PRO A N 1
ATOM 652 C CA . PRO A 1 87 ? 6.424 0.009 -22.986 1.00 93.88 87 PRO A CA 1
ATOM 653 C C . PRO A 1 87 ? 6.156 1.520 -23.007 1.00 93.88 87 PRO A C 1
ATOM 655 O O . PRO A 1 87 ? 5.377 1.996 -23.832 1.00 93.88 87 PRO A O 1
ATOM 658 N N . THR A 1 88 ? 6.805 2.255 -22.106 1.00 93.75 88 THR A N 1
ATOM 659 C CA . THR A 1 88 ? 6.783 3.720 -22.052 1.00 93.75 88 THR A CA 1
ATOM 660 C C . THR A 1 88 ? 8.085 4.272 -22.634 1.00 93.75 88 THR A C 1
ATOM 662 O O . THR A 1 88 ? 9.172 3.783 -22.325 1.00 93.75 88 THR A O 1
ATOM 665 N N . VAL A 1 89 ? 7.981 5.267 -23.517 1.00 93.44 89 VAL A N 1
ATOM 666 C CA . VAL A 1 89 ? 9.138 5.945 -24.123 1.00 93.44 89 VAL A CA 1
ATOM 667 C C . VAL A 1 89 ? 9.531 7.126 -23.233 1.00 93.44 89 VAL A C 1
ATOM 669 O O . VAL A 1 89 ? 8.660 7.817 -22.709 1.00 93.44 89 VAL A O 1
ATOM 672 N N . ARG A 1 90 ? 10.835 7.338 -23.020 1.00 93.00 90 ARG A N 1
ATOM 673 C CA . ARG A 1 90 ? 11.343 8.486 -22.246 1.00 93.00 90 ARG A CA 1
ATOM 674 C C . ARG A 1 90 ? 11.204 9.774 -23.056 1.00 93.00 90 ARG A C 1
ATOM 676 O O . ARG A 1 90 ? 11.451 9.745 -24.257 1.00 93.00 90 ARG A O 1
ATOM 683 N N . GLY A 1 91 ? 10.922 10.891 -22.386 1.00 91.62 91 GLY A N 1
ATOM 684 C CA . GLY A 1 91 ? 10.799 12.210 -23.016 1.00 91.62 91 GLY A CA 1
ATOM 685 C C . GLY A 1 91 ? 12.020 12.627 -23.836 1.00 91.62 91 GLY A C 1
ATOM 686 O O . GLY A 1 91 ? 11.869 13.099 -24.949 1.00 91.62 91 GLY A O 1
ATOM 687 N N . THR A 1 92 ? 13.230 12.314 -23.361 1.00 92.12 92 THR A N 1
ATOM 688 C CA . THR A 1 92 ? 14.497 12.579 -24.076 1.00 92.12 92 THR A CA 1
ATOM 689 C C . THR A 1 92 ? 14.594 11.936 -25.468 1.00 92.12 92 THR A C 1
ATOM 691 O O . THR A 1 92 ? 15.418 12.343 -26.274 1.00 92.12 92 THR A O 1
ATOM 694 N N . ALA A 1 93 ? 13.823 10.878 -25.741 1.00 90.19 93 ALA A N 1
ATOM 695 C CA . ALA A 1 93 ? 13.819 10.203 -27.041 1.00 90.19 93 ALA A CA 1
ATOM 696 C C . ALA A 1 93 ? 12.719 10.730 -27.983 1.00 90.19 93 ALA A C 1
ATOM 698 O O . ALA A 1 93 ? 12.526 10.167 -29.060 1.00 90.19 93 ALA A O 1
ATOM 699 N N . MET A 1 94 ? 11.965 11.746 -27.557 1.00 95.38 94 MET A N 1
ATOM 700 C CA . MET A 1 94 ? 10.870 12.356 -28.308 1.00 95.38 94 MET A CA 1
ATOM 701 C C . MET A 1 94 ? 11.314 13.682 -28.934 1.00 95.38 94 MET A C 1
ATOM 703 O O . MET A 1 94 ? 12.358 14.229 -28.583 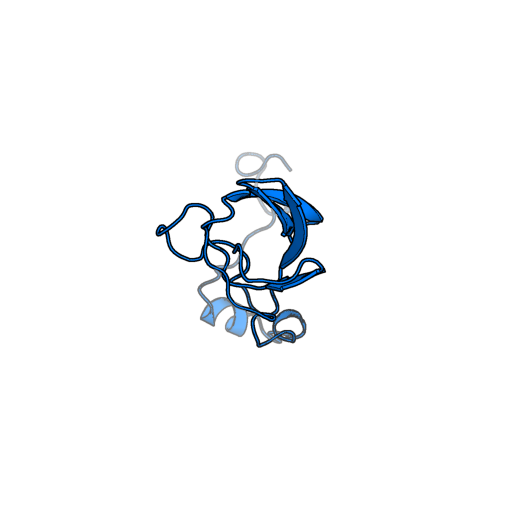1.00 95.38 94 MET A O 1
ATOM 707 N N . ASN A 1 95 ? 10.522 14.202 -29.871 1.00 93.62 95 ASN A N 1
ATOM 708 C CA . ASN A 1 95 ? 10.797 15.504 -30.470 1.00 93.62 95 ASN A CA 1
ATOM 709 C C . ASN A 1 95 ? 10.380 16.641 -29.514 1.00 93.62 95 ASN A C 1
ATOM 711 O O . ASN A 1 95 ? 9.465 16.441 -28.711 1.00 93.62 95 ASN A O 1
ATOM 715 N N . PRO A 1 96 ? 10.928 17.865 -29.664 1.00 88.69 96 PRO A N 1
ATOM 716 C CA . PRO A 1 96 ? 10.557 19.024 -28.838 1.00 88.69 96 PRO A CA 1
ATOM 717 C C . PRO A 1 96 ? 9.063 19.398 -28.860 1.00 88.69 96 PRO A C 1
ATOM 719 O O . PRO A 1 96 ? 8.584 20.096 -27.972 1.00 88.69 96 PRO A O 1
ATOM 722 N N . VAL A 1 97 ? 8.321 18.956 -29.883 1.00 92.88 97 VAL A N 1
ATOM 723 C CA . VAL A 1 97 ? 6.861 19.134 -29.989 1.00 92.88 97 VAL A CA 1
ATOM 724 C C . VAL A 1 97 ? 6.077 18.149 -29.114 1.00 92.88 97 VAL A C 1
ATOM 726 O O . VAL A 1 97 ? 4.988 18.469 -28.647 1.00 92.88 97 VAL A O 1
ATOM 729 N N . ASP A 1 98 ? 6.633 16.962 -28.877 1.00 90.38 98 ASP A N 1
ATOM 730 C CA . ASP A 1 98 ? 5.968 15.851 -28.194 1.00 90.38 98 ASP A CA 1
ATOM 731 C C . ASP A 1 98 ? 6.274 15.840 -26.690 1.00 90.38 98 ASP A C 1
ATOM 733 O O . ASP A 1 98 ? 5.458 15.388 -25.882 1.00 90.38 98 ASP A O 1
ATOM 737 N N . HIS A 1 99 ? 7.459 16.321 -26.302 1.00 88.75 99 HIS A N 1
ATOM 738 C CA . HIS A 1 99 ? 7.889 16.368 -24.912 1.00 88.75 99 HIS A CA 1
ATOM 739 C C . HIS A 1 99 ? 8.788 17.588 -24.647 1.00 88.75 99 HIS A C 1
ATOM 741 O O . HIS A 1 99 ? 9.684 17.865 -25.439 1.00 88.75 99 HIS A O 1
ATOM 747 N N . PRO A 1 100 ? 8.617 18.294 -23.516 1.00 88.44 100 PRO A N 1
ATOM 748 C CA . PRO A 1 100 ? 9.366 19.516 -23.196 1.00 88.44 100 PRO A CA 1
ATOM 749 C C . PRO A 1 100 ? 10.840 19.300 -22.800 1.00 88.44 100 PRO A C 1
ATOM 751 O O . PRO A 1 100 ? 11.467 20.238 -22.313 1.00 88.44 100 PRO A O 1
ATOM 754 N N . GLN A 1 101 ? 11.361 18.074 -22.904 1.00 74.06 101 GLN A N 1
ATOM 755 C CA . GLN A 1 101 ? 12.672 17.704 -22.355 1.00 74.06 101 GLN A CA 1
ATOM 756 C C . GLN A 1 101 ? 13.758 17.747 -23.425 1.00 74.06 101 GLN A C 1
ATOM 758 O O . GLN A 1 101 ? 13.439 17.379 -24.572 1.00 74.06 101 GLN A O 1
#